Protein AF-D7LWQ0-F1 (afdb_monomer_lite)

Radius of gyration: 15.89 Å; chains: 1; bounding box: 35×23×40 Å

InterPro domains:
  IPR004523 Aspartate-tRNA synthetase, type 2 [PTHR43450] (1-81)
  IPR045864 Class II Aminoacyl-tRNA synthetase/Biotinyl protein ligase (BPL) and lipoyl protein ligase (LPL) [G3DSA:3.30.930.10] (1-81)

Sequence (81 aa):
MDLVDELFVFIFTSLNNKCKKELEAIGKQYPFKPLKFLEKTLRLTFEEGVQILKEAGVEIDPLGDLNTESQRKLGQLVLEK

Secondary structure (DSSP, 8-state):
-HHHHHHHHHHHHHHHHH-HHHHHHHHHHS--PPPP--SS-----HHHHHHHHHHTT----TTSPPPHHHHHHHHHHHHH-

pLDDT: mean 95.35, std 3.05, range [83.19, 98.44]

Structure (mmCIF, N/CA/C/O backbone):
data_AF-D7LWQ0-F1
#
_entry.id   AF-D7LWQ0-F1
#
loop_
_atom_site.group_PDB
_atom_site.id
_atom_site.type_symbol
_atom_site.label_atom_id
_atom_site.label_alt_id
_atom_site.label_comp_id
_atom_site.label_asym_id
_atom_site.label_entity_id
_atom_site.label_seq_id
_atom_site.pdbx_PDB_ins_code
_atom_site.Cartn_x
_atom_site.Cartn_y
_atom_site.Cartn_z
_atom_site.occupancy
_atom_site.B_iso_or_equiv
_atom_site.auth_seq_id
_atom_site.auth_comp_id
_atom_site.auth_asym_id
_atom_site.auth_atom_id
_atom_site.pdbx_PDB_model_num
ATOM 1 N N . MET A 1 1 ? 14.140 8.444 1.293 1.00 85.31 1 MET A N 1
ATOM 2 C CA . MET A 1 1 ? 12.756 7.917 1.243 1.00 85.31 1 MET A CA 1
ATOM 3 C C . MET A 1 1 ? 12.258 7.457 2.610 1.00 85.31 1 MET A C 1
ATOM 5 O O . MET A 1 1 ? 11.053 7.349 2.779 1.00 85.31 1 MET A O 1
ATOM 9 N N . ASP A 1 2 ? 13.139 7.241 3.592 1.00 92.06 2 ASP A N 1
ATOM 10 C CA . ASP A 1 2 ? 12.780 6.634 4.886 1.00 92.06 2 ASP A CA 1
ATOM 11 C C . ASP A 1 2 ? 11.814 7.485 5.722 1.00 92.06 2 ASP A C 1
ATOM 13 O O . ASP A 1 2 ? 10.882 6.948 6.300 1.00 92.06 2 ASP A O 1
ATOM 17 N N . LEU A 1 3 ? 11.921 8.817 5.667 1.00 95.62 3 LEU A N 1
ATOM 18 C CA . LEU A 1 3 ? 10.949 9.703 6.321 1.00 95.62 3 LEU A CA 1
ATOM 19 C C . LEU A 1 3 ? 9.508 9.480 5.825 1.00 95.62 3 LEU A C 1
ATOM 21 O O . LEU A 1 3 ? 8.564 9.516 6.608 1.00 95.62 3 LEU A O 1
ATOM 25 N N . VAL A 1 4 ? 9.330 9.277 4.516 1.00 96.06 4 VAL A N 1
ATOM 26 C CA . VAL A 1 4 ? 8.001 9.074 3.914 1.00 96.06 4 VAL A CA 1
ATOM 27 C C . VAL A 1 4 ? 7.465 7.681 4.253 1.00 96.06 4 VAL A C 1
ATOM 29 O O . VAL A 1 4 ? 6.276 7.535 4.520 1.00 96.06 4 VAL A O 1
ATOM 32 N N . ASP A 1 5 ? 8.346 6.681 4.279 1.00 94.88 5 ASP A N 1
ATOM 33 C CA . ASP A 1 5 ? 8.049 5.313 4.721 1.00 94.88 5 ASP A CA 1
ATOM 34 C C . ASP A 1 5 ? 7.509 5.312 6.163 1.00 94.88 5 ASP A C 1
ATOM 36 O O . ASP A 1 5 ? 6.363 4.927 6.407 1.00 94.88 5 ASP A O 1
ATOM 40 N N . GLU A 1 6 ? 8.276 5.882 7.095 1.00 96.69 6 GLU A N 1
ATOM 41 C CA . GLU A 1 6 ? 7.900 5.991 8.507 1.00 96.69 6 GLU A CA 1
ATOM 42 C C . GLU A 1 6 ? 6.603 6.785 8.707 1.00 96.69 6 GLU A C 1
ATOM 44 O O . GLU A 1 6 ? 5.755 6.399 9.516 1.00 96.69 6 GLU A O 1
ATOM 49 N N . LEU A 1 7 ? 6.405 7.864 7.939 1.00 97.88 7 LEU A N 1
ATOM 50 C CA . LEU A 1 7 ? 5.189 8.673 7.992 1.00 97.88 7 LEU A CA 1
ATOM 51 C C . LEU A 1 7 ? 3.939 7.843 7.670 1.00 97.88 7 LEU A C 1
ATOM 53 O O . LEU A 1 7 ? 2.960 7.898 8.418 1.00 97.88 7 LEU A O 1
ATOM 57 N N . PHE A 1 8 ? 3.949 7.073 6.579 1.00 97.88 8 PHE A N 1
ATOM 58 C CA . PHE A 1 8 ? 2.782 6.279 6.191 1.00 97.88 8 PHE A CA 1
ATOM 59 C C . PHE A 1 8 ? 2.518 5.132 7.167 1.00 97.88 8 PHE A C 1
ATOM 61 O O . PHE A 1 8 ? 1.370 4.951 7.583 1.00 97.88 8 PHE A O 1
ATOM 68 N N . VAL A 1 9 ? 3.559 4.422 7.611 1.00 97.88 9 VAL A N 1
ATOM 69 C CA . VAL A 1 9 ? 3.430 3.369 8.634 1.00 97.88 9 VAL A CA 1
ATOM 70 C C . VAL A 1 9 ? 2.825 3.937 9.923 1.00 97.88 9 VAL A C 1
ATOM 72 O O . VAL A 1 9 ? 1.897 3.346 10.490 1.00 97.88 9 VAL A O 1
ATOM 75 N N . PHE A 1 10 ? 3.275 5.117 10.359 1.00 98.00 10 PHE A N 1
ATOM 76 C CA . PHE A 1 10 ? 2.725 5.802 11.528 1.00 98.00 10 PHE A CA 1
ATOM 77 C C . PHE A 1 10 ? 1.249 6.178 11.348 1.00 98.00 10 PHE A C 1
ATOM 79 O O . PHE A 1 10 ? 0.444 5.951 12.259 1.00 98.00 10 PHE A O 1
ATOM 86 N N . ILE A 1 11 ? 0.875 6.731 10.189 1.00 98.19 11 ILE A N 1
ATOM 87 C CA . ILE A 1 11 ? -0.511 7.111 9.882 1.00 98.19 11 ILE A CA 1
ATOM 88 C C . ILE A 1 11 ? -1.418 5.879 9.912 1.00 98.19 11 ILE A C 1
ATOM 90 O O . ILE A 1 11 ? -2.425 5.889 10.623 1.00 98.19 11 ILE A O 1
ATOM 94 N N . PHE A 1 12 ? -1.067 4.808 9.197 1.00 97.81 12 PHE A N 1
ATOM 95 C CA . PHE A 1 12 ? -1.901 3.605 9.116 1.00 97.81 12 PHE A CA 1
ATOM 96 C C . PHE A 1 12 ? -2.069 2.936 10.482 1.00 97.81 12 PHE A C 1
ATOM 98 O O . PHE A 1 12 ? -3.183 2.583 10.876 1.00 97.81 12 PHE A O 1
ATOM 105 N N . THR A 1 13 ? -0.984 2.842 11.252 1.00 97.81 13 THR A N 1
ATOM 106 C CA . THR A 1 13 ? -1.014 2.316 12.623 1.00 97.81 13 THR A CA 1
ATOM 107 C C . THR A 1 13 ? -1.890 3.179 13.530 1.00 97.81 13 THR A C 1
ATOM 109 O O . THR A 1 13 ? -2.715 2.666 14.289 1.00 97.81 13 THR A O 1
ATOM 112 N N . SER A 1 14 ? -1.760 4.503 13.435 1.00 98.12 14 SER A N 1
ATOM 113 C CA . SER A 1 14 ? -2.546 5.442 14.238 1.00 98.12 14 SER A CA 1
ATOM 114 C C . SER A 1 14 ? -4.033 5.384 13.909 1.00 98.12 14 SER A C 1
ATOM 116 O O . SER A 1 14 ? -4.839 5.369 14.837 1.00 98.12 14 SER A O 1
ATOM 118 N N . LEU A 1 15 ? -4.407 5.302 12.629 1.00 97.81 15 LEU A N 1
ATOM 119 C CA . LEU A 1 15 ? -5.801 5.151 12.199 1.00 97.81 15 LEU A CA 1
ATOM 120 C C . LEU A 1 15 ? -6.406 3.853 12.742 1.00 97.81 15 LEU A C 1
ATOM 122 O O . LEU A 1 15 ? -7.464 3.884 13.369 1.00 97.81 15 LEU A O 1
ATOM 126 N N . ASN A 1 16 ? -5.696 2.732 12.595 1.00 96.00 16 ASN A N 1
ATOM 127 C CA . ASN A 1 16 ? -6.145 1.439 13.111 1.00 96.00 16 ASN A CA 1
ATOM 128 C C . ASN A 1 16 ? -6.282 1.421 14.639 1.00 96.00 16 ASN A C 1
ATOM 130 O O . ASN A 1 16 ? -7.109 0.683 15.165 1.00 96.00 16 ASN A O 1
ATOM 134 N N . ASN A 1 17 ? -5.498 2.218 15.369 1.00 96.81 17 ASN A N 1
ATOM 135 C CA . ASN A 1 17 ? -5.552 2.265 16.831 1.00 96.81 17 ASN A CA 1
ATOM 136 C C . ASN A 1 17 ? -6.586 3.261 17.367 1.00 96.81 17 ASN A C 1
ATOM 138 O O . ASN A 1 17 ? -7.299 2.942 18.319 1.00 96.81 17 ASN A O 1
ATOM 142 N N . LYS A 1 18 ? -6.659 4.456 16.776 1.00 98.19 18 LYS A N 1
ATOM 143 C CA . LYS A 1 18 ? -7.426 5.594 17.304 1.00 98.19 18 LYS A CA 1
ATOM 144 C C . LYS A 1 18 ? -8.792 5.772 16.642 1.00 98.19 18 LYS A C 1
ATOM 146 O O . LYS A 1 18 ? -9.671 6.337 17.278 1.00 98.19 18 LYS A O 1
ATOM 151 N N . CYS A 1 19 ? -8.983 5.275 15.419 1.00 97.56 19 CYS A N 1
ATOM 152 C CA . CYS A 1 19 ? -10.176 5.525 14.601 1.00 97.56 19 CYS A CA 1
ATOM 153 C C . CYS A 1 19 ? -10.985 4.249 14.300 1.00 97.56 19 CYS A C 1
ATOM 155 O O . CYS A 1 19 ? -11.623 4.135 13.253 1.00 97.56 19 CYS A O 1
ATOM 157 N N . LYS A 1 20 ? -10.941 3.245 15.189 1.00 96.31 20 LYS A N 1
ATOM 158 C CA . LYS A 1 20 ? -11.613 1.946 14.973 1.00 96.31 20 LYS A CA 1
ATOM 159 C C . LYS A 1 20 ? -13.117 2.094 14.743 1.00 96.31 20 LYS A C 1
ATOM 161 O O . LYS A 1 20 ? -13.657 1.476 13.833 1.00 96.31 20 LYS A O 1
ATOM 166 N N . LYS A 1 21 ? -13.783 2.939 15.537 1.00 97.88 21 LYS A N 1
ATOM 167 C CA . LYS A 1 21 ? -15.238 3.143 15.459 1.00 97.88 21 LYS A CA 1
ATOM 168 C C . LYS A 1 21 ? -15.645 3.781 14.132 1.00 97.88 21 LYS A C 1
ATOM 170 O O . LYS A 1 21 ? -16.647 3.391 13.540 1.00 97.88 21 LYS A O 1
ATOM 175 N N . GLU A 1 22 ? -14.862 4.743 13.661 1.00 98.19 22 GLU A N 1
ATOM 176 C CA . GLU A 1 22 ? -15.065 5.441 12.397 1.00 98.19 22 GLU A CA 1
ATOM 177 C C . GLU A 1 22 ? -14.841 4.493 11.214 1.00 98.19 22 GLU A C 1
ATOM 179 O O . GLU A 1 22 ? -15.666 4.444 10.303 1.00 98.19 22 GLU A O 1
ATOM 184 N N . LEU A 1 23 ? -13.780 3.679 11.257 1.00 97.75 23 LEU A N 1
ATOM 185 C CA . LEU A 1 23 ? -13.509 2.653 10.246 1.00 97.75 23 LEU A CA 1
ATOM 186 C C . LEU A 1 23 ? -14.629 1.603 10.185 1.00 97.75 23 LEU A C 1
ATOM 188 O O . LEU A 1 23 ? -15.068 1.245 9.094 1.00 97.75 23 LEU A O 1
ATOM 192 N N . GLU A 1 24 ? -15.139 1.149 11.331 1.00 97.19 24 GLU A N 1
ATOM 193 C CA . GLU A 1 24 ? -16.288 0.237 11.398 1.00 97.19 24 GLU A CA 1
ATOM 194 C C . GLU A 1 24 ? -17.565 0.873 10.838 1.00 97.19 24 GLU A C 1
ATOM 196 O O . GLU A 1 24 ? -18.320 0.215 10.121 1.00 97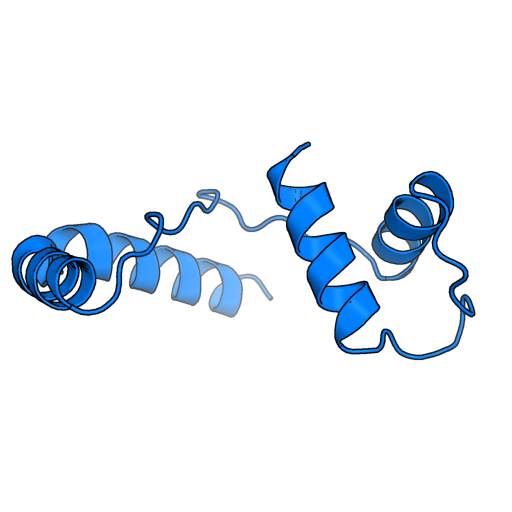.19 24 GLU A O 1
ATOM 201 N N . ALA A 1 25 ? -17.821 2.148 11.142 1.00 98.25 25 ALA A N 1
ATOM 202 C CA . ALA A 1 25 ? -18.973 2.872 10.614 1.00 98.25 25 ALA A CA 1
ATOM 203 C C . ALA A 1 25 ? -18.908 2.993 9.083 1.00 98.25 25 ALA A C 1
ATOM 205 O O . ALA A 1 25 ? -19.889 2.681 8.407 1.00 98.25 25 ALA A O 1
ATOM 206 N N . ILE A 1 26 ? -17.744 3.357 8.534 1.00 98.06 26 ILE A N 1
ATOM 207 C CA . ILE A 1 26 ? -17.515 3.405 7.084 1.00 98.06 26 ILE A CA 1
ATOM 208 C C . ILE A 1 26 ? -17.675 2.007 6.479 1.00 98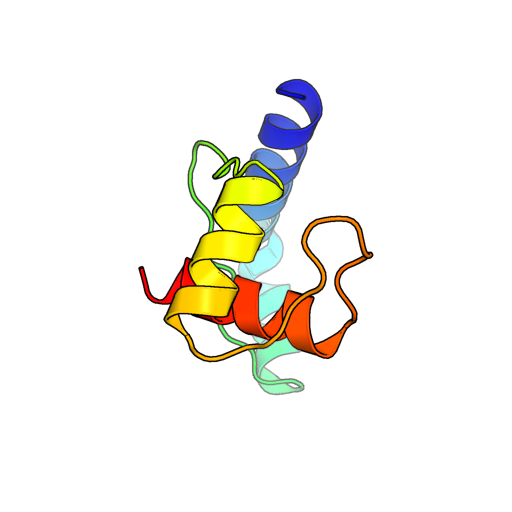.06 26 ILE A C 1
ATOM 210 O O . ILE A 1 26 ? -18.359 1.863 5.471 1.00 98.06 26 ILE A O 1
ATOM 214 N N . GLY A 1 27 ? -17.123 0.972 7.118 1.00 97.69 27 GLY A N 1
ATOM 215 C CA . GLY A 1 27 ? -17.174 -0.409 6.633 1.00 97.69 27 GLY A CA 1
ATOM 216 C C . GLY A 1 27 ? -18.585 -0.996 6.564 1.00 97.69 27 GLY A C 1
ATOM 217 O O . GLY A 1 27 ? -18.838 -1.879 5.748 1.00 97.69 27 GLY A O 1
ATOM 218 N N . LYS A 1 28 ? -19.527 -0.487 7.370 1.00 97.81 28 LYS A N 1
ATOM 219 C CA . LYS A 1 28 ? -20.951 -0.855 7.279 1.00 97.81 28 LYS A CA 1
ATOM 220 C C . LYS A 1 28 ? -21.623 -0.294 6.025 1.00 97.81 28 LYS A C 1
ATOM 222 O O . LYS A 1 28 ? -22.497 -0.955 5.476 1.00 97.81 28 LYS A O 1
ATOM 227 N N . GLN A 1 29 ? -21.241 0.908 5.592 1.00 98.44 29 GLN A N 1
ATOM 228 C CA . GLN A 1 29 ? -21.821 1.555 4.411 1.00 98.44 29 GLN A CA 1
ATOM 229 C C . GLN A 1 29 ? -21.084 1.172 3.122 1.00 98.44 29 GLN A C 1
ATOM 231 O O . GLN A 1 29 ? -21.709 0.945 2.090 1.00 98.44 29 GLN A O 1
ATOM 236 N N . TYR A 1 30 ? -19.760 1.072 3.195 1.00 98.12 30 TYR A N 1
ATOM 237 C CA . TYR A 1 30 ? -18.870 0.740 2.092 1.00 98.12 30 TYR A CA 1
ATOM 238 C C . TYR A 1 30 ? -17.945 -0.392 2.540 1.00 98.12 30 TYR A C 1
ATOM 240 O O . TYR A 1 30 ? -16.870 -0.116 3.067 1.00 98.12 30 TYR A O 1
ATOM 248 N N . PRO A 1 31 ? -18.344 -1.666 2.377 1.00 97.56 31 PRO A N 1
ATOM 249 C CA . PRO A 1 31 ? -17.525 -2.795 2.800 1.00 97.56 31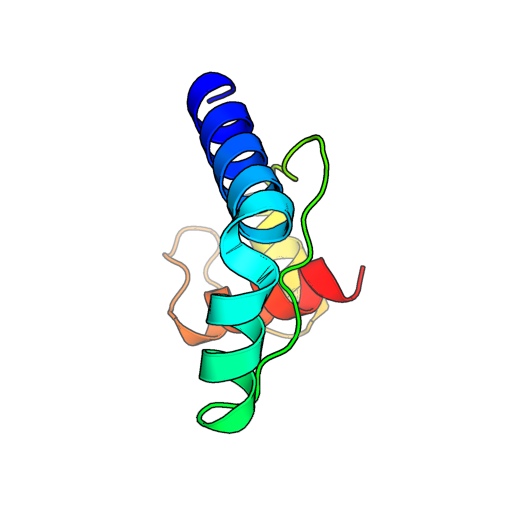 PRO A CA 1
ATOM 250 C C . PRO A 1 31 ? -16.122 -2.746 2.188 1.00 97.56 31 PRO A C 1
ATOM 252 O O . PRO A 1 31 ? -15.962 -2.697 0.969 1.00 97.56 31 PRO A O 1
ATOM 255 N N . PHE A 1 32 ? -15.098 -2.790 3.039 1.00 96.88 32 PHE A N 1
ATOM 256 C CA . PHE A 1 32 ? -13.696 -2.795 2.629 1.00 96.88 32 PHE A CA 1
ATOM 257 C C . PHE A 1 32 ? -12.891 -3.805 3.448 1.00 96.88 32 PHE A C 1
ATOM 259 O O . PHE A 1 32 ? -13.280 -4.209 4.545 1.00 96.88 32 PHE A O 1
ATOM 266 N N . LYS A 1 33 ? -11.748 -4.228 2.906 1.00 95.00 33 LYS A N 1
ATOM 267 C CA . LYS A 1 33 ? -10.795 -5.077 3.630 1.00 95.00 33 LYS A CA 1
ATOM 268 C C . LYS A 1 33 ? -9.837 -4.185 4.424 1.00 95.00 33 LYS A C 1
ATOM 270 O O . LYS A 1 33 ? -9.330 -3.231 3.832 1.00 95.00 33 LYS A O 1
ATOM 275 N N . PRO A 1 34 ? -9.546 -4.483 5.706 1.00 94.88 34 PRO A N 1
ATOM 276 C CA . PRO A 1 34 ? -8.541 -3.744 6.463 1.00 94.88 34 PRO A CA 1
ATOM 277 C C . PRO A 1 34 ? -7.220 -3.657 5.695 1.00 94.88 34 PRO A C 1
ATOM 279 O O . PRO A 1 34 ? -6.763 -4.655 5.128 1.00 94.88 34 PRO A O 1
ATOM 282 N N . LEU A 1 35 ? -6.627 -2.462 5.669 1.00 95.50 35 LEU A N 1
ATOM 283 C CA . LEU A 1 35 ? -5.367 -2.224 4.975 1.00 95.50 35 LEU A CA 1
ATOM 284 C C . LEU A 1 35 ? -4.263 -3.088 5.597 1.00 95.50 35 LEU A C 1
ATOM 286 O O . LEU A 1 35 ? -4.051 -3.053 6.809 1.00 95.50 35 LEU A O 1
ATOM 290 N N . LYS A 1 36 ? -3.551 -3.836 4.754 1.00 95.19 36 LYS A N 1
ATOM 291 C CA . LYS A 1 36 ? -2.358 -4.593 5.138 1.00 95.19 36 LYS A CA 1
ATOM 292 C C . LYS A 1 36 ? -1.117 -3.820 4.714 1.00 95.19 36 LYS A C 1
ATOM 294 O O . LYS A 1 36 ? -1.054 -3.339 3.587 1.00 95.19 36 LYS A O 1
ATOM 299 N N . PHE A 1 37 ? -0.146 -3.720 5.609 1.00 96.38 37 PHE A N 1
ATOM 300 C CA . PHE A 1 37 ? 1.141 -3.081 5.362 1.00 96.38 37 PHE A CA 1
ATOM 301 C C . PHE A 1 37 ? 2.209 -3.725 6.252 1.00 96.38 37 PHE A C 1
ATOM 303 O O . PHE A 1 37 ? 1.885 -4.373 7.248 1.00 96.38 37 PHE A O 1
ATOM 310 N N . LEU A 1 38 ? 3.471 -3.570 5.861 1.00 95.44 38 LEU A N 1
ATOM 311 C CA . LEU A 1 38 ? 4.630 -4.034 6.620 1.00 95.44 38 LEU A CA 1
ATOM 312 C C . LEU A 1 38 ? 5.136 -2.908 7.528 1.00 95.44 38 LEU A C 1
ATOM 314 O O . LEU A 1 38 ? 4.984 -1.736 7.193 1.00 95.44 38 LEU A O 1
ATOM 318 N N . GLU A 1 39 ? 5.790 -3.255 8.640 1.00 93.50 39 GLU A N 1
ATOM 319 C CA . GLU A 1 39 ? 6.462 -2.261 9.500 1.00 93.50 39 GLU A CA 1
ATOM 320 C C . GLU A 1 39 ? 7.569 -1.505 8.754 1.00 93.50 39 GLU A C 1
ATOM 322 O O . GLU A 1 39 ? 7.833 -0.342 9.042 1.00 93.50 39 GLU A O 1
ATOM 327 N N . LYS A 1 40 ? 8.185 -2.163 7.769 1.00 93.94 40 LYS A N 1
ATOM 328 C CA . LYS A 1 40 ? 9.115 -1.566 6.813 1.00 93.94 40 LYS A CA 1
ATOM 329 C C . LYS A 1 40 ? 8.522 -1.685 5.416 1.00 93.94 40 LYS A C 1
ATOM 331 O O . LYS A 1 40 ? 8.325 -2.807 4.945 1.00 93.94 40 LYS A O 1
ATOM 336 N N . THR A 1 41 ? 8.245 -0.563 4.753 1.00 95.31 41 THR A N 1
ATOM 337 C CA . THR A 1 41 ? 7.581 -0.577 3.442 1.00 95.31 41 THR A CA 1
ATOM 338 C C . THR A 1 41 ? 8.410 -1.341 2.411 1.00 95.31 41 THR A C 1
ATOM 340 O O . THR A 1 41 ? 9.616 -1.121 2.269 1.00 95.31 41 THR A O 1
ATOM 343 N N . LEU A 1 42 ? 7.748 -2.232 1.665 1.00 95.56 42 LEU A N 1
ATOM 344 C CA . LEU A 1 42 ? 8.348 -2.921 0.526 1.00 95.56 42 LEU A CA 1
ATOM 345 C C . LEU A 1 42 ? 8.787 -1.890 -0.519 1.00 95.56 42 LEU A C 1
ATOM 347 O O . LEU A 1 42 ? 7.997 -1.051 -0.949 1.00 95.56 42 LEU A O 1
ATOM 351 N N . ARG A 1 43 ? 10.044 -1.977 -0.953 1.00 95.81 43 ARG A N 1
ATOM 352 C CA . ARG A 1 43 ? 10.586 -1.151 -2.033 1.00 95.81 43 ARG A CA 1
ATOM 353 C C . ARG A 1 43 ? 10.959 -2.067 -3.180 1.00 95.81 43 ARG A C 1
ATOM 355 O O . ARG A 1 43 ? 11.798 -2.940 -3.002 1.00 95.81 43 ARG A O 1
ATOM 362 N N . LEU A 1 44 ? 10.320 -1.845 -4.319 1.00 95.94 44 LEU A N 1
ATOM 363 C CA . LEU A 1 44 ? 10.651 -2.493 -5.576 1.00 95.94 44 LEU A CA 1
ATOM 364 C C . LEU A 1 44 ? 11.222 -1.436 -6.509 1.00 95.94 44 LEU A C 1
ATOM 366 O O . LEU A 1 44 ? 10.705 -0.318 -6.595 1.00 95.94 44 LEU A O 1
ATOM 370 N N . THR A 1 45 ? 12.288 -1.793 -7.202 1.00 96.25 45 THR A N 1
ATOM 371 C CA . THR A 1 45 ? 12.729 -1.059 -8.380 1.00 96.25 45 THR A CA 1
ATOM 372 C C . THR A 1 45 ? 11.686 -1.193 -9.486 1.00 96.25 45 THR A C 1
ATOM 374 O O . THR A 1 45 ? 10.856 -2.108 -9.499 1.00 96.25 45 THR A O 1
ATOM 377 N N . PHE A 1 46 ? 11.729 -0.269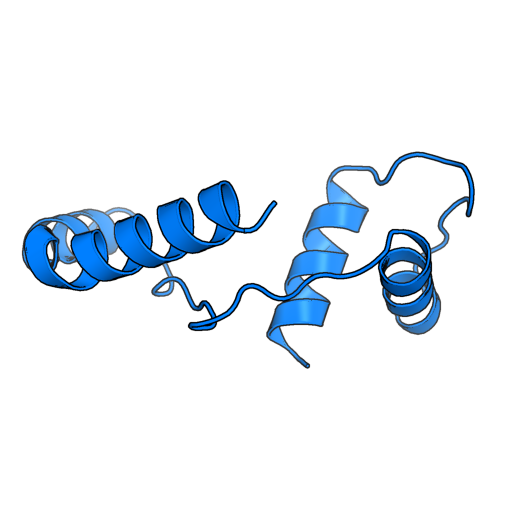 -10.442 1.00 95.06 46 PHE A N 1
ATOM 378 C CA . PHE A 1 46 ? 10.859 -0.337 -11.610 1.00 95.06 46 PHE A CA 1
ATOM 379 C C . PHE A 1 46 ? 11.056 -1.651 -12.387 1.00 95.06 46 PHE A C 1
ATOM 381 O O . PHE A 1 46 ? 10.081 -2.300 -12.753 1.00 95.06 46 PHE A O 1
ATOM 388 N N . GLU A 1 47 ? 12.310 -2.082 -12.557 1.00 95.00 47 GLU A N 1
ATOM 389 C CA . GLU A 1 47 ? 12.669 -3.327 -13.241 1.00 95.00 47 GLU A CA 1
ATOM 390 C C . GLU A 1 47 ? 12.075 -4.564 -12.552 1.00 95.00 47 GLU A C 1
ATOM 392 O O . GLU A 1 47 ? 11.451 -5.389 -13.219 1.00 95.00 47 GLU A O 1
ATOM 397 N N . GLU A 1 48 ? 12.174 -4.661 -11.221 1.00 96.38 48 GLU A N 1
ATOM 398 C CA . GLU A 1 48 ? 11.540 -5.744 -10.452 1.00 96.38 48 GLU A CA 1
ATOM 399 C C . GLU A 1 48 ? 10.015 -5.742 -10.628 1.00 96.38 48 GLU A C 1
ATOM 401 O O . GLU A 1 48 ? 9.409 -6.795 -10.827 1.00 96.38 48 GLU A O 1
ATOM 406 N N . GLY A 1 49 ? 9.383 -4.562 -10.610 1.00 95.50 49 GLY A N 1
ATOM 407 C CA . GLY A 1 49 ? 7.944 -4.422 -10.845 1.00 95.50 49 GLY A CA 1
ATOM 408 C C . GLY A 1 49 ? 7.518 -4.884 -12.243 1.00 95.50 49 GLY A C 1
ATOM 409 O O . GLY A 1 49 ? 6.540 -5.623 -12.382 1.00 95.50 49 GLY A O 1
ATOM 410 N N . VAL A 1 50 ? 8.273 -4.501 -13.278 1.00 95.12 50 VAL A N 1
ATOM 411 C CA . VAL A 1 50 ? 8.055 -4.950 -14.663 1.00 95.12 50 VAL A CA 1
ATOM 412 C C . VAL A 1 50 ? 8.258 -6.458 -14.786 1.00 95.12 50 VAL A C 1
ATOM 414 O O . VAL A 1 50 ? 7.475 -7.122 -15.464 1.00 95.12 50 VAL A O 1
ATOM 417 N N . GLN A 1 51 ? 9.265 -7.018 -14.117 1.00 94.81 51 GLN A N 1
ATOM 418 C CA . GLN A 1 51 ? 9.529 -8.453 -14.138 1.00 94.81 51 GLN A CA 1
ATOM 419 C C . GLN A 1 51 ? 8.376 -9.252 -13.512 1.00 94.81 51 GLN A C 1
ATOM 421 O O . GLN A 1 51 ? 7.908 -10.213 -14.119 1.00 94.81 51 GLN A O 1
ATOM 426 N N . ILE A 1 52 ? 7.838 -8.805 -12.370 1.00 96.06 52 ILE A N 1
ATOM 427 C CA . ILE A 1 52 ? 6.658 -9.421 -11.737 1.00 96.06 52 ILE A CA 1
ATOM 428 C C . ILE A 1 52 ? 5.446 -9.401 -12.684 1.00 96.06 52 ILE A C 1
ATOM 430 O O . ILE A 1 52 ? 4.704 -10.380 -12.774 1.00 96.06 52 ILE A O 1
ATOM 434 N N . LEU A 1 53 ? 5.240 -8.300 -13.411 1.00 96.00 53 LEU A N 1
ATOM 435 C CA . LEU A 1 53 ? 4.148 -8.173 -14.380 1.00 96.00 53 LEU A CA 1
ATOM 436 C C . LEU A 1 53 ? 4.331 -9.093 -15.594 1.00 96.00 53 LEU A C 1
ATOM 438 O O . LEU A 1 53 ? 3.377 -9.762 -15.997 1.00 96.00 53 LEU A O 1
ATOM 442 N N . LYS A 1 54 ? 5.550 -9.184 -16.135 1.00 94.31 54 LYS A N 1
ATOM 443 C CA . LYS A 1 54 ? 5.884 -10.089 -17.245 1.00 94.31 54 LYS A CA 1
ATOM 444 C C . LYS A 1 54 ? 5.686 -11.554 -16.869 1.00 94.31 54 LYS A C 1
ATOM 446 O O . LYS A 1 54 ? 5.106 -12.305 -17.648 1.00 94.31 54 LYS A O 1
ATOM 451 N N . GLU A 1 55 ? 6.105 -11.954 -15.669 1.00 95.06 55 GLU A N 1
ATOM 452 C CA . GLU A 1 55 ? 5.876 -13.307 -15.137 1.00 95.06 55 GLU A CA 1
ATOM 453 C C . GLU A 1 55 ? 4.385 -13.639 -15.009 1.00 95.06 55 GLU A C 1
ATOM 455 O O . GLU A 1 55 ? 3.985 -14.788 -15.184 1.00 95.06 55 GLU A O 1
ATOM 460 N N . ALA A 1 56 ? 3.550 -12.629 -14.760 1.00 94.88 56 ALA A N 1
ATOM 461 C CA . ALA A 1 56 ? 2.097 -12.754 -14.734 1.00 94.88 56 ALA A CA 1
ATOM 462 C C . ALA A 1 56 ? 1.433 -12.658 -16.126 1.00 94.88 56 ALA A C 1
ATOM 464 O O . ALA A 1 56 ? 0.203 -12.631 -16.205 1.00 94.88 56 ALA A O 1
ATOM 465 N N . GLY A 1 57 ? 2.216 -12.603 -17.210 1.00 93.75 57 GLY A N 1
ATOM 466 C CA . GLY A 1 57 ? 1.730 -12.556 -18.591 1.00 93.75 57 GLY A CA 1
ATOM 467 C C . GLY A 1 57 ? 1.256 -11.178 -19.062 1.00 93.75 57 GLY A C 1
ATOM 468 O O . GLY A 1 57 ? 0.513 -11.101 -20.037 1.00 93.75 57 GLY A O 1
ATOM 469 N N . VAL A 1 58 ? 1.640 -10.096 -18.377 1.00 93.00 58 VAL A N 1
ATOM 470 C CA . VAL A 1 58 ? 1.310 -8.722 -18.783 1.00 93.00 58 VAL A CA 1
ATOM 471 C C . VAL A 1 58 ? 2.427 -8.167 -19.666 1.00 93.00 58 VAL A C 1
ATOM 473 O O . VAL A 1 58 ? 3.583 -8.095 -19.246 1.00 93.00 58 VAL A O 1
ATOM 476 N N . GLU A 1 59 ? 2.086 -7.743 -20.882 1.00 89.19 59 GLU A N 1
ATOM 477 C CA . GLU A 1 59 ? 3.023 -7.055 -21.771 1.00 89.19 59 GLU A CA 1
ATOM 478 C C . GLU A 1 59 ? 3.227 -5.606 -21.312 1.00 89.19 59 GLU A C 1
ATOM 480 O O . GLU A 1 59 ? 2.291 -4.808 -21.277 1.00 89.19 59 GLU A O 1
ATOM 485 N N . ILE A 1 60 ? 4.465 -5.274 -20.946 1.00 91.00 60 ILE A N 1
ATOM 486 C CA . ILE A 1 60 ? 4.877 -3.942 -20.498 1.00 91.00 60 ILE A CA 1
ATOM 487 C C . ILE A 1 60 ? 6.122 -3.537 -21.282 1.00 91.00 60 ILE A C 1
ATOM 489 O O . ILE A 1 60 ? 7.090 -4.304 -21.349 1.00 91.00 60 ILE A O 1
ATOM 493 N N . ASP A 1 61 ? 6.110 -2.324 -21.833 1.00 89.12 61 ASP A N 1
ATOM 494 C CA . ASP A 1 61 ? 7.312 -1.682 -22.360 1.00 89.12 61 ASP A CA 1
ATOM 495 C C . ASP A 1 61 ? 8.300 -1.436 -21.201 1.00 89.12 61 ASP A C 1
ATOM 497 O 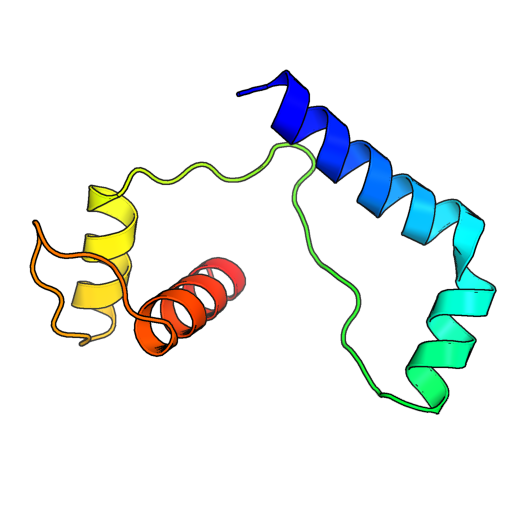O . ASP A 1 61 ? 7.959 -0.708 -20.268 1.00 89.12 61 ASP A O 1
ATOM 501 N N . PRO A 1 62 ? 9.518 -2.012 -21.223 1.00 84.56 62 PRO A N 1
ATOM 502 C CA . PRO A 1 62 ? 10.503 -1.846 -20.153 1.00 84.56 62 PRO A CA 1
ATOM 503 C C . PRO A 1 62 ? 10.934 -0.400 -19.888 1.00 84.56 62 PRO A C 1
ATOM 505 O O . PRO A 1 62 ? 11.530 -0.142 -18.845 1.00 84.56 62 PRO A O 1
ATOM 508 N N . LEU A 1 63 ? 10.697 0.516 -20.829 1.00 88.88 63 LEU A N 1
ATOM 509 C CA . LEU A 1 63 ? 11.023 1.938 -20.701 1.00 88.88 63 LEU A CA 1
ATOM 510 C C . LEU A 1 63 ? 9.773 2.830 -20.666 1.00 88.88 63 LEU A C 1
ATOM 512 O O . LEU A 1 63 ? 9.902 4.047 -20.538 1.00 88.88 63 LEU A O 1
ATOM 516 N N . GLY A 1 64 ? 8.584 2.239 -20.801 1.00 89.69 64 GLY A N 1
ATOM 517 C CA . GLY A 1 64 ? 7.309 2.946 -20.787 1.00 89.69 64 GLY A CA 1
ATOM 518 C C . GLY A 1 64 ? 6.708 3.043 -19.387 1.00 89.69 64 GLY A C 1
ATOM 519 O O . GLY A 1 64 ? 7.026 2.258 -18.498 1.00 89.69 64 GLY A O 1
ATOM 520 N N . ASP A 1 65 ? 5.795 3.991 -19.187 1.00 93.88 65 ASP A N 1
ATOM 521 C CA . ASP A 1 65 ? 5.079 4.129 -17.917 1.00 93.88 65 ASP A CA 1
ATOM 522 C C . ASP A 1 65 ? 4.082 2.983 -17.678 1.00 93.88 65 ASP A C 1
ATOM 524 O O . ASP A 1 65 ? 3.426 2.478 -18.595 1.00 93.88 65 ASP A O 1
ATOM 528 N N . LEU A 1 66 ? 3.886 2.620 -16.405 1.00 94.00 66 LEU A N 1
ATOM 529 C CA . LEU A 1 66 ? 2.821 1.698 -16.012 1.00 94.00 66 LEU A CA 1
ATOM 530 C C . LEU A 1 66 ? 1.466 2.404 -16.070 1.00 94.00 66 LEU A C 1
ATOM 532 O O . LEU A 1 66 ? 1.208 3.334 -15.302 1.00 94.00 66 LEU A O 1
ATOM 536 N N . ASN A 1 67 ? 0.563 1.904 -16.912 1.00 93.44 67 ASN A N 1
ATOM 537 C CA . ASN A 1 67 ? -0.826 2.358 -16.925 1.00 93.44 67 ASN A CA 1
ATOM 538 C C . ASN A 1 67 ? -1.591 1.918 -15.654 1.00 93.44 67 ASN A C 1
ATOM 540 O O . ASN A 1 67 ? -1.138 1.071 -14.878 1.00 93.44 67 ASN A O 1
ATOM 544 N N . THR A 1 68 ? -2.786 2.477 -15.441 1.00 95.75 68 THR A N 1
ATOM 545 C CA . THR A 1 68 ? -3.608 2.221 -14.243 1.00 95.75 68 THR A CA 1
ATOM 546 C C . THR A 1 68 ? -3.937 0.740 -14.027 1.00 95.75 68 THR A C 1
ATOM 548 O O . THR A 1 68 ? -3.980 0.276 -12.886 1.00 95.75 68 THR A O 1
ATOM 551 N N . GLU A 1 69 ? -4.170 -0.017 -15.099 1.00 95.88 69 GLU A N 1
ATOM 552 C CA . GLU A 1 69 ? -4.496 -1.445 -15.009 1.00 95.88 69 GLU A CA 1
ATOM 553 C C . GLU A 1 69 ? -3.288 -2.263 -14.547 1.00 95.88 69 GLU A C 1
ATOM 555 O O . GLU A 1 69 ? -3.406 -3.090 -13.640 1.00 95.88 69 GLU A O 1
ATOM 560 N N . SER A 1 70 ? -2.112 -1.957 -15.092 1.00 95.75 70 SER A N 1
ATOM 561 C CA . SER A 1 70 ? -0.843 -2.600 -14.748 1.00 95.75 70 SER A CA 1
ATOM 562 C C . SER A 1 70 ? -0.429 -2.289 -13.312 1.00 95.75 70 SER A C 1
ATOM 564 O O . SER A 1 70 ? -0.047 -3.195 -12.575 1.00 95.75 70 SER A O 1
ATOM 566 N N . GLN A 1 71 ? -0.594 -1.040 -12.864 1.00 96.75 71 GLN A N 1
ATOM 567 C CA . GLN A 1 71 ? -0.365 -0.653 -11.466 1.00 96.75 71 GLN A CA 1
ATOM 568 C C . GLN A 1 71 ? -1.276 -1.432 -10.506 1.00 96.75 71 GLN A C 1
ATOM 570 O O . GLN A 1 71 ? -0.815 -1.950 -9.487 1.00 96.75 71 GLN A O 1
ATOM 575 N N . ARG A 1 72 ? -2.568 -1.570 -10.841 1.00 96.94 72 ARG A N 1
ATOM 576 C CA . ARG A 1 72 ? -3.525 -2.340 -10.032 1.00 96.94 72 ARG A CA 1
ATOM 577 C C . ARG A 1 72 ? -3.156 -3.823 -9.988 1.00 96.94 72 ARG A C 1
ATOM 579 O O . ARG A 1 72 ? -3.211 -4.425 -8.916 1.00 96.94 72 ARG A O 1
ATOM 586 N N . LYS A 1 73 ? -2.763 -4.404 -11.126 1.00 97.19 73 LYS A N 1
ATOM 587 C CA . LYS A 1 73 ? -2.339 -5.806 -11.211 1.00 97.19 73 LYS A CA 1
ATOM 588 C C . LYS A 1 73 ? -1.065 -6.056 -10.408 1.00 97.19 73 LYS A C 1
ATOM 590 O O . LYS A 1 73 ? -1.023 -7.021 -9.651 1.00 97.19 73 LYS A O 1
ATOM 595 N N . LEU A 1 74 ? -0.074 -5.171 -10.508 1.00 97.50 74 LEU A N 1
ATOM 596 C CA . LEU A 1 74 ? 1.150 -5.254 -9.713 1.00 97.50 74 LEU A CA 1
ATOM 597 C C . LEU A 1 74 ? 0.839 -5.188 -8.213 1.00 97.50 74 LEU A C 1
ATOM 599 O O . LEU A 1 74 ? 1.321 -6.026 -7.459 1.00 97.50 74 LEU A O 1
ATOM 603 N N . GLY A 1 75 ? -0.029 -4.266 -7.786 1.00 97.12 75 GLY A N 1
ATOM 604 C CA . GLY A 1 75 ? -0.470 -4.178 -6.390 1.00 97.12 75 GLY A CA 1
ATOM 605 C C . GLY A 1 75 ? -1.156 -5.454 -5.884 1.00 97.12 75 GLY A C 1
ATOM 606 O O . GLY A 1 75 ? -0.932 -5.857 -4.745 1.00 97.12 75 GLY A O 1
ATOM 607 N N . GLN A 1 76 ? -1.944 -6.128 -6.730 1.00 96.88 76 GLN A N 1
ATOM 608 C CA . GLN A 1 76 ? -2.524 -7.433 -6.399 1.00 96.88 76 GLN A CA 1
ATOM 609 C C . GLN A 1 76 ? -1.442 -8.513 -6.240 1.00 96.88 76 GLN A C 1
ATOM 611 O O . GLN A 1 76 ? -1.462 -9.242 -5.254 1.00 96.88 76 GLN A O 1
ATOM 616 N N . LEU A 1 77 ? -0.491 -8.598 -7.174 1.00 97.00 77 LEU A N 1
ATOM 617 C CA . LEU A 1 77 ? 0.590 -9.592 -7.134 1.00 97.00 77 LEU A CA 1
ATOM 618 C C . LEU A 1 77 ? 1.506 -9.397 -5.916 1.00 97.00 77 LEU A C 1
ATOM 620 O O . LEU A 1 77 ? 1.932 -10.374 -5.307 1.00 97.00 77 LEU A O 1
ATOM 624 N N . VAL A 1 78 ? 1.764 -8.144 -5.528 1.00 96.81 78 VAL A N 1
ATOM 625 C CA . VAL A 1 78 ? 2.509 -7.795 -4.307 1.00 96.81 78 VAL A CA 1
ATOM 626 C C . VAL A 1 78 ? 1.771 -8.231 -3.041 1.00 96.81 78 VAL A C 1
ATOM 628 O O . VAL A 1 78 ? 2.413 -8.564 -2.056 1.00 96.81 78 VAL A O 1
ATOM 631 N N . LEU A 1 79 ? 0.436 -8.227 -3.044 1.00 95.25 79 LEU A N 1
ATOM 632 C CA . LEU A 1 79 ? -0.359 -8.682 -1.901 1.00 95.25 79 LEU A CA 1
ATOM 633 C C . LEU A 1 79 ? -0.414 -10.216 -1.783 1.00 95.25 79 LEU A C 1
ATOM 635 O O . LEU A 1 79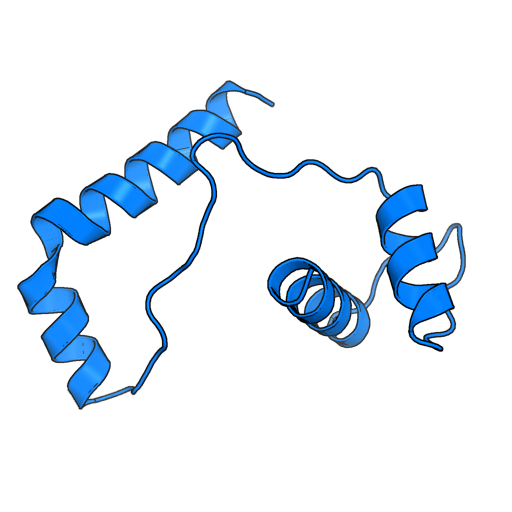 ? -0.643 -10.735 -0.690 1.00 95.25 79 LEU A O 1
ATOM 639 N N . GLU A 1 80 ? -0.304 -10.923 -2.908 1.00 93.56 80 GLU A N 1
ATOM 640 C CA . GLU A 1 80 ? -0.384 -12.387 -2.989 1.00 93.56 80 GLU A CA 1
ATOM 641 C C . GLU A 1 80 ? 0.947 -13.087 -2.675 1.00 93.56 80 GLU A C 1
ATOM 643 O O . GLU A 1 80 ? 0.922 -14.235 -2.228 1.00 93.56 80 GLU A O 1
ATOM 648 N N . LYS A 1 81 ? 2.080 -12.414 -2.912 1.00 83.19 81 LYS A N 1
ATOM 649 C CA . LYS A 1 81 ? 3.427 -12.886 -2.556 1.00 83.19 81 LYS A CA 1
ATOM 650 C C . LYS A 1 81 ? 3.778 -12.555 -1.107 1.00 83.19 81 LYS A C 1
ATOM 652 O O . LYS A 1 81 ? 4.436 -13.417 -0.484 1.00 83.19 81 LYS A O 1
#

Organism: Arabidopsis lyrata subsp. lyrata (NCBI:txid81972)

Foldseek 3Di:
DVVVQQVVLVVLVCCVVPVVVVVVVVCVVPPDDRDDADNGGDDDDLQRLVVLCVVVVHDDDSPDDQDPVSVVVSVVSVVVD